Protein AF-A0A485AQR7-F1 (afdb_monomer_lite)

Sequence (92 aa):
MVAVCAAVESDIAELDDADRDEFMAELGLEEPGLNRVIRAGYELLNLQTYFTAGVKEVRAWTIPVGATAPQAAGKIHTDFEKRLYPRPDHRL

Organism: Raoultella planticola (NCBI:txid575)

Structure (mmCIF, N/CA/C/O backbone):
data_AF-A0A485AQR7-F1
#
_entry.id   AF-A0A485AQR7-F1
#
loop_
_atom_site.group_PDB
_atom_site.id
_atom_site.type_symbol
_atom_site.label_atom_id
_atom_site.label_alt_id
_atom_site.label_comp_id
_atom_site.label_asym_id
_atom_site.label_entity_id
_atom_site.label_seq_id
_atom_site.pdbx_PDB_ins_code
_atom_site.Cartn_x
_atom_site.Cartn_y
_atom_site.Cartn_z
_atom_site.occupancy
_atom_site.B_iso_or_equiv
_atom_site.auth_seq_id
_atom_site.auth_comp_id
_atom_site.auth_asym_id
_atom_site.auth_atom_id
_atom_site.pdbx_PDB_model_num
ATOM 1 N N . MET A 1 1 ? -14.835 2.760 -4.557 1.00 73.31 1 MET A N 1
ATOM 2 C CA . MET A 1 1 ? -14.950 3.683 -3.405 1.00 73.31 1 MET A CA 1
ATOM 3 C C . MET A 1 1 ? -14.443 2.936 -2.185 1.00 73.31 1 MET A C 1
ATOM 5 O O . MET A 1 1 ? -14.867 1.804 -2.000 1.00 73.31 1 MET A O 1
ATOM 9 N N . VAL A 1 2 ? -13.530 3.524 -1.410 1.00 87.69 2 VAL A N 1
ATOM 10 C CA . VAL A 1 2 ? -13.024 2.937 -0.158 1.00 87.69 2 VAL A CA 1
ATOM 11 C C . VAL A 1 2 ? -13.557 3.780 0.992 1.00 87.69 2 VAL A C 1
ATOM 13 O O . VAL A 1 2 ? -13.309 4.983 1.022 1.00 87.69 2 VAL A O 1
ATOM 16 N N . ALA A 1 3 ? -14.329 3.174 1.893 1.00 89.88 3 ALA A N 1
ATOM 17 C CA . ALA A 1 3 ? -14.835 3.853 3.081 1.00 89.88 3 ALA A CA 1
ATOM 18 C C . ALA A 1 3 ? -13.763 3.854 4.179 1.00 89.88 3 ALA A C 1
ATOM 20 O O . ALA A 1 3 ? -13.163 2.815 4.458 1.00 89.88 3 ALA A O 1
ATOM 21 N N . VAL A 1 4 ? -13.532 5.014 4.794 1.00 93.44 4 VAL A N 1
ATOM 22 C CA . VAL A 1 4 ? -12.564 5.202 5.881 1.00 93.44 4 VAL A CA 1
ATOM 23 C C . VAL A 1 4 ? -13.064 6.287 6.835 1.00 93.44 4 VAL A C 1
ATOM 25 O O . VAL A 1 4 ? -13.699 7.247 6.396 1.00 93.44 4 VAL A O 1
ATOM 28 N N . CYS A 1 5 ? -12.795 6.132 8.132 1.00 95.19 5 CYS A N 1
ATOM 29 C CA . CYS A 1 5 ? -13.124 7.123 9.154 1.00 95.19 5 CYS A CA 1
ATOM 30 C C . CYS A 1 5 ? -11.833 7.728 9.705 1.00 95.19 5 CYS A C 1
ATOM 32 O O . CYS A 1 5 ? -11.123 7.076 10.459 1.00 95.19 5 CYS A O 1
ATOM 34 N N . ALA A 1 6 ? -11.537 8.978 9.348 1.00 94.44 6 ALA A N 1
ATOM 35 C CA . ALA A 1 6 ? -10.265 9.610 9.699 1.00 94.44 6 ALA A CA 1
ATOM 36 C C . ALA A 1 6 ? -9.997 9.669 11.214 1.00 94.44 6 ALA A C 1
ATOM 38 O O . ALA A 1 6 ? -8.852 9.517 11.619 1.00 94.44 6 ALA A O 1
ATOM 39 N N . ALA A 1 7 ? -11.036 9.861 12.036 1.00 96.00 7 ALA A N 1
ATOM 40 C CA . ALA A 1 7 ? -10.892 9.870 13.492 1.00 96.00 7 ALA A CA 1
ATOM 41 C C . ALA A 1 7 ? -10.444 8.498 14.019 1.00 96.00 7 ALA A C 1
ATOM 43 O O . ALA A 1 7 ? -9.426 8.411 14.691 1.00 96.00 7 ALA A O 1
ATOM 44 N N . VAL A 1 8 ? -11.131 7.428 13.601 1.00 95.06 8 VAL A N 1
ATOM 45 C CA . VAL A 1 8 ? -10.794 6.051 14.002 1.00 95.06 8 VAL A CA 1
ATOM 46 C C . VAL A 1 8 ? -9.380 5.669 13.555 1.00 95.06 8 VAL A C 1
ATOM 48 O O . VAL A 1 8 ? -8.644 5.065 14.324 1.00 95.06 8 VAL A O 1
ATOM 51 N N . GLU A 1 9 ? -8.963 6.039 12.339 1.00 96.38 9 GLU A N 1
ATOM 52 C CA . GLU A 1 9 ? -7.590 5.761 11.881 1.00 96.38 9 GLU A CA 1
ATOM 53 C C . GLU A 1 9 ? -6.527 6.530 12.678 1.00 96.38 9 GLU A C 1
ATOM 55 O O . GLU A 1 9 ? -5.418 6.029 12.847 1.00 96.38 9 GLU A O 1
ATOM 60 N N . SER A 1 10 ? -6.846 7.742 13.145 1.00 96.38 10 SER A N 1
ATOM 61 C CA . SER A 1 10 ? -5.944 8.529 13.991 1.00 96.38 10 SER A CA 1
ATOM 62 C C . SER A 1 10 ? -5.757 7.864 15.349 1.00 96.38 10 SER A C 1
ATOM 64 O O . SER A 1 10 ? -4.622 7.720 15.787 1.00 96.38 10 SER A O 1
ATOM 66 N N . ASP A 1 11 ? -6.849 7.403 15.964 1.00 95.81 11 ASP A N 1
ATOM 67 C CA . ASP A 1 11 ? -6.801 6.693 17.243 1.00 95.81 11 ASP A CA 1
ATOM 68 C C . ASP A 1 11 ? -5.969 5.404 17.109 1.00 95.81 11 ASP A C 1
ATOM 70 O O . ASP A 1 11 ? -5.019 5.191 17.856 1.00 95.81 11 ASP A O 1
ATOM 74 N N . ILE A 1 12 ? -6.240 4.590 16.078 1.00 95.81 12 ILE A N 1
ATOM 75 C CA . ILE A 1 12 ? -5.488 3.356 15.770 1.00 95.81 12 ILE A CA 1
ATOM 76 C C . ILE A 1 12 ? -3.981 3.619 15.600 1.00 95.81 12 ILE A C 1
ATOM 78 O O . ILE A 1 12 ? -3.173 2.755 15.939 1.00 95.81 12 ILE A O 1
ATOM 82 N N . ALA A 1 13 ? -3.588 4.774 15.054 1.00 95.50 13 ALA A N 1
ATOM 83 C CA . ALA A 1 13 ? -2.188 5.108 14.786 1.00 95.50 13 ALA A CA 1
ATOM 84 C C . ALA A 1 13 ? -1.390 5.527 16.034 1.00 95.50 13 ALA A C 1
ATOM 86 O O . ALA A 1 13 ? -0.158 5.520 15.987 1.00 95.50 13 ALA A O 1
ATOM 87 N N . GLU A 1 14 ? -2.069 5.913 17.115 1.00 96.69 14 GLU A N 1
ATOM 88 C CA . GLU A 1 14 ? -1.445 6.354 18.370 1.00 96.69 14 GLU A CA 1
ATOM 89 C C . GLU A 1 14 ? -1.348 5.236 19.419 1.00 96.69 14 GLU A C 1
ATOM 91 O O . GLU A 1 14 ? -0.561 5.353 20.361 1.00 96.69 14 GLU A O 1
ATOM 96 N N . LEU A 1 15 ? -2.116 4.155 19.250 1.00 96.88 15 LEU A N 1
ATOM 97 C CA . LEU A 1 15 ? -2.105 2.989 20.133 1.00 96.88 15 LEU A CA 1
ATOM 98 C C . LEU A 1 15 ? -0.866 2.112 19.912 1.00 96.88 15 LEU A C 1
ATOM 100 O O . LEU A 1 15 ? -0.320 2.024 18.807 1.00 96.88 15 LEU A O 1
ATOM 104 N N . ASP A 1 16 ? -0.439 1.424 20.973 1.00 97.06 16 ASP A N 1
ATOM 105 C CA . ASP A 1 16 ? 0.535 0.345 20.839 1.00 97.06 16 ASP A CA 1
ATOM 106 C C . ASP A 1 16 ? -0.090 -0.903 20.196 1.00 97.06 16 ASP A C 1
ATOM 108 O O . ASP A 1 16 ? -1.297 -0.974 19.971 1.00 97.06 16 ASP A O 1
ATOM 112 N N . ASP A 1 17 ? 0.736 -1.891 19.849 1.00 94.06 17 ASP A N 1
ATOM 113 C CA . ASP A 1 17 ? 0.266 -3.066 19.112 1.00 94.06 17 ASP A CA 1
ATOM 114 C C . ASP A 1 17 ? -0.827 -3.853 19.855 1.00 94.06 17 ASP A C 1
ATOM 116 O O . ASP A 1 17 ? -1.737 -4.363 19.205 1.00 94.06 17 ASP A O 1
ATOM 120 N N . ALA A 1 18 ? -0.756 -3.954 21.186 1.00 95.81 18 ALA A N 1
ATOM 121 C CA . ALA A 1 18 ? -1.715 -4.735 21.962 1.00 95.81 18 ALA A CA 1
ATOM 122 C C .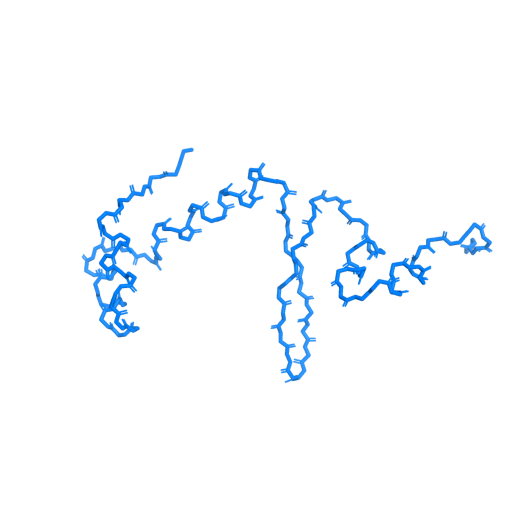 ALA A 1 18 ? -3.058 -4.003 22.067 1.00 95.81 18 ALA A C 1
ATOM 124 O O . ALA A 1 18 ? -4.101 -4.587 21.762 1.00 95.81 18 ALA A O 1
ATOM 125 N N . ASP A 1 19 ? -3.015 -2.717 22.416 1.00 96.50 19 ASP A N 1
ATOM 126 C CA . ASP A 1 19 ? -4.208 -1.884 22.555 1.00 96.50 19 ASP A CA 1
ATOM 127 C C . ASP A 1 19 ? -4.897 -1.669 21.200 1.00 96.50 19 ASP A C 1
ATOM 129 O O . ASP A 1 19 ? -6.125 -1.683 21.099 1.00 96.50 19 ASP A O 1
ATOM 133 N N . ARG A 1 20 ? -4.112 -1.515 20.126 1.00 95.94 20 ARG A N 1
ATOM 134 C CA . ARG A 1 20 ? -4.628 -1.402 18.758 1.00 95.94 20 ARG A CA 1
ATOM 135 C C . ARG A 1 20 ? -5.423 -2.641 18.364 1.00 95.94 20 ARG A C 1
ATOM 137 O O . ARG A 1 20 ? -6.499 -2.515 17.780 1.00 95.94 20 ARG A O 1
ATOM 144 N N . ASP A 1 21 ? -4.883 -3.826 18.632 1.00 95.06 21 ASP A N 1
ATOM 145 C CA . ASP A 1 21 ? -5.505 -5.085 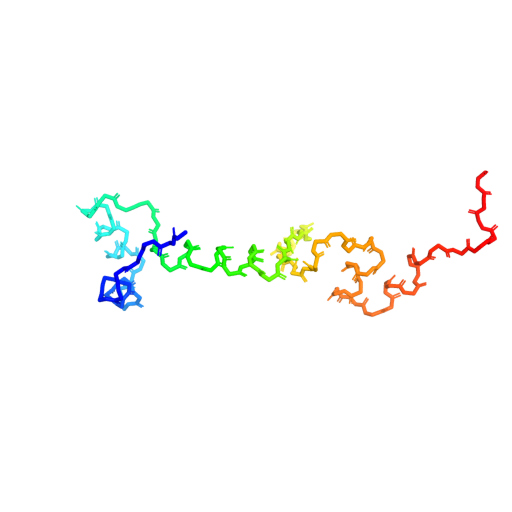18.228 1.00 95.06 21 ASP A CA 1
ATOM 146 C C . ASP A 1 21 ? -6.805 -5.340 19.018 1.00 95.06 21 ASP A C 1
ATOM 148 O O . ASP A 1 21 ? -7.800 -5.771 18.429 1.00 95.06 21 ASP A O 1
ATOM 152 N N . GLU A 1 22 ? -6.843 -4.995 20.311 1.00 96.50 22 GLU A N 1
ATOM 153 C CA . GLU A 1 22 ? -8.068 -5.031 21.124 1.00 96.50 22 GLU A CA 1
ATOM 154 C C . GLU A 1 22 ? -9.120 -4.034 20.611 1.00 96.50 22 GLU A C 1
ATOM 156 O O . GLU A 1 22 ? -10.256 -4.422 20.331 1.00 96.50 22 GLU A O 1
ATOM 161 N N . PHE A 1 23 ? -8.731 -2.778 20.380 1.00 95.88 23 PHE A N 1
ATOM 162 C CA . PHE A 1 23 ? -9.620 -1.732 19.868 1.00 95.88 23 PHE A CA 1
ATOM 163 C C . PHE A 1 23 ? -10.225 -2.089 18.501 1.00 95.88 23 PHE A C 1
ATOM 165 O O . PHE A 1 23 ? -11.425 -1.915 18.265 1.00 95.88 23 PHE A O 1
ATOM 172 N N . MET A 1 24 ? -9.417 -2.635 17.586 1.00 95.56 24 MET A N 1
ATOM 173 C CA . MET A 1 24 ? -9.909 -3.114 16.293 1.00 95.56 24 MET A CA 1
ATOM 174 C C . MET A 1 24 ? -10.889 -4.281 16.459 1.00 95.56 24 MET A C 1
ATOM 176 O O . MET A 1 24 ? -11.922 -4.298 15.784 1.00 95.56 24 MET A O 1
ATOM 180 N N . ALA A 1 25 ? -10.620 -5.218 17.373 1.00 95.75 25 ALA A N 1
ATOM 181 C CA . ALA A 1 25 ? -11.507 -6.347 17.637 1.00 95.75 25 ALA A CA 1
ATOM 182 C C . ALA A 1 25 ? -12.869 -5.903 18.199 1.00 95.75 25 ALA A C 1
ATOM 184 O O . ALA A 1 25 ? -13.901 -6.413 17.754 1.00 95.75 25 ALA A O 1
ATOM 185 N N . GLU A 1 26 ? -12.899 -4.921 19.106 1.00 95.75 26 GLU A N 1
ATOM 186 C CA . GLU A 1 26 ?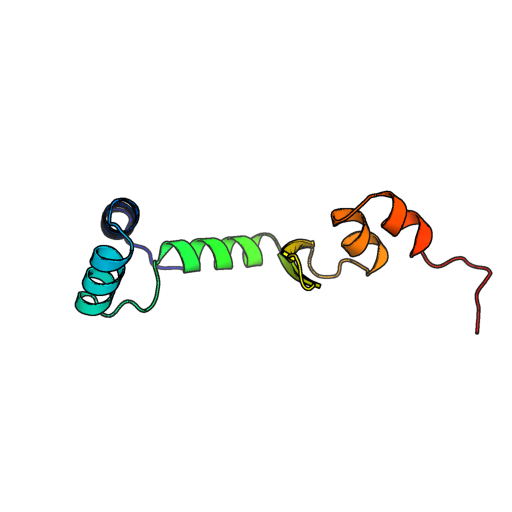 -14.144 -4.344 19.638 1.00 95.75 26 GLU A CA 1
ATOM 187 C C . GLU A 1 26 ? -15.005 -3.692 18.547 1.00 95.75 26 GLU A C 1
ATOM 189 O O . GLU A 1 26 ? -16.235 -3.800 18.561 1.00 95.75 26 GLU A O 1
ATOM 194 N N . LEU A 1 27 ? -14.364 -3.052 17.565 1.00 93.88 27 LEU A N 1
ATOM 195 C CA . LEU A 1 27 ? -15.027 -2.440 16.412 1.00 93.88 27 LEU A CA 1
ATOM 196 C C . LEU A 1 27 ? -15.347 -3.437 15.283 1.00 93.88 27 LEU A C 1
ATOM 198 O O . LEU A 1 27 ? -15.977 -3.054 14.292 1.00 93.88 27 LEU A O 1
ATOM 202 N N . GLY A 1 28 ? -14.930 -4.702 15.405 1.00 94.75 28 GLY A N 1
ATOM 203 C CA . GLY A 1 28 ? -15.098 -5.727 14.372 1.00 94.75 28 GLY A CA 1
ATOM 204 C C . GLY A 1 28 ? -14.252 -5.482 13.117 1.00 94.75 28 GLY A C 1
ATOM 205 O O . GLY A 1 28 ? -14.659 -5.850 12.013 1.00 94.75 28 GLY A O 1
ATOM 206 N N . LEU A 1 29 ? -13.104 -4.820 13.267 1.00 93.50 29 LEU A N 1
ATOM 207 C CA . LEU A 1 29 ? -12.154 -4.533 12.197 1.00 93.50 29 LEU A CA 1
ATOM 208 C C . LEU A 1 29 ? -11.049 -5.594 12.171 1.00 93.50 29 LEU A C 1
ATOM 210 O O . LEU A 1 29 ? -10.395 -5.854 13.173 1.00 93.50 29 LEU A O 1
ATOM 214 N N . GLU A 1 30 ? -10.806 -6.176 10.999 1.00 92.56 30 GLU A N 1
ATOM 215 C CA . GLU A 1 30 ? -9.682 -7.104 10.785 1.00 92.56 30 GLU A CA 1
ATOM 216 C C . GLU A 1 30 ? -8.376 -6.369 10.444 1.00 92.56 30 GLU A C 1
ATOM 218 O O . GLU A 1 30 ? -7.286 -6.923 10.560 1.00 92.56 30 GLU A O 1
ATOM 223 N N . GLU A 1 31 ? -8.481 -5.121 9.985 1.00 93.56 31 GLU A N 1
ATOM 224 C CA . GLU A 1 31 ? -7.350 -4.274 9.622 1.00 93.56 31 GLU A CA 1
ATOM 225 C C . GLU A 1 31 ? -7.730 -2.782 9.677 1.00 93.56 31 GLU A C 1
ATOM 227 O O . GLU A 1 31 ? -8.909 -2.441 9.502 1.00 93.56 31 GLU A O 1
ATOM 232 N N . PRO A 1 32 ? -6.742 -1.877 9.805 1.00 95.31 32 PRO A N 1
ATOM 233 C CA . PRO A 1 32 ? -6.956 -0.443 9.640 1.00 95.31 32 PRO A CA 1
ATOM 234 C C . PRO A 1 32 ? -7.556 -0.109 8.269 1.00 95.31 32 PRO A C 1
ATOM 236 O O . PRO A 1 32 ? -7.128 -0.624 7.227 1.00 95.31 32 PRO A O 1
ATOM 239 N N . GLY A 1 33 ? -8.521 0.808 8.222 1.00 93.94 33 GLY A N 1
ATOM 240 C CA . GLY A 1 33 ? -9.111 1.264 6.968 1.00 93.94 33 GLY A CA 1
ATOM 241 C C . GLY A 1 33 ? -8.089 1.942 6.057 1.00 93.94 33 GLY A C 1
ATOM 242 O O . GLY A 1 33 ? -8.197 1.828 4.831 1.00 93.94 33 GLY A O 1
ATOM 243 N N . LEU A 1 34 ? -7.052 2.555 6.631 1.00 95.06 34 LEU A N 1
ATOM 244 C CA . LEU A 1 34 ? -5.943 3.138 5.887 1.00 95.06 34 LEU A CA 1
ATOM 245 C C . LEU A 1 34 ? -5.207 2.098 5.021 1.00 95.06 34 LEU A C 1
ATOM 247 O O . LEU A 1 34 ? -4.821 2.417 3.896 1.00 95.06 34 LEU A O 1
ATOM 251 N N . ASN A 1 35 ? -5.115 0.832 5.448 1.00 95.50 35 ASN A N 1
ATOM 252 C CA . ASN A 1 35 ? -4.517 -0.241 4.640 1.00 95.50 35 ASN A CA 1
ATOM 253 C C . ASN A 1 35 ? -5.303 -0.502 3.348 1.00 95.50 35 ASN A C 1
ATOM 255 O O . ASN A 1 35 ? -4.719 -0.797 2.298 1.00 95.50 35 ASN A O 1
ATOM 259 N N . ARG A 1 36 ? -6.634 -0.369 3.392 1.00 94.94 36 ARG A N 1
ATOM 260 C CA . ARG A 1 36 ? -7.493 -0.475 2.201 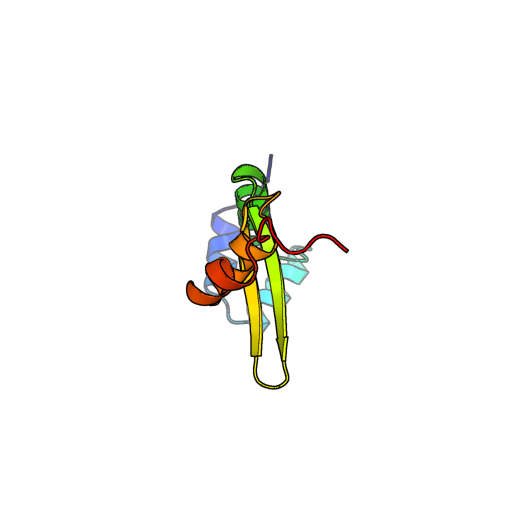1.00 94.94 36 ARG A CA 1
ATOM 261 C C . ARG A 1 36 ? -7.290 0.714 1.268 1.00 94.94 36 ARG A C 1
ATOM 263 O O . ARG A 1 36 ? -7.248 0.533 0.053 1.00 94.94 36 ARG A O 1
ATOM 270 N N . VAL A 1 37 ? -7.115 1.916 1.823 1.00 96.19 37 VAL A N 1
ATOM 271 C CA . VAL A 1 37 ? -6.812 3.128 1.043 1.00 96.19 37 VAL A CA 1
ATOM 272 C C . VAL A 1 37 ? -5.462 2.994 0.336 1.00 96.19 37 VAL A C 1
ATOM 274 O O . VAL A 1 37 ? -5.373 3.281 -0.856 1.00 96.19 37 VAL A O 1
ATOM 277 N N . ILE A 1 38 ? -4.433 2.495 1.027 1.00 96.19 38 ILE A N 1
ATOM 278 C CA . ILE A 1 38 ? -3.101 2.259 0.450 1.00 96.19 38 ILE A CA 1
ATOM 279 C C . ILE A 1 38 ? -3.181 1.277 -0.724 1.00 96.19 38 ILE A C 1
ATOM 281 O O . ILE A 1 38 ? -2.650 1.565 -1.799 1.00 96.19 38 ILE A O 1
ATOM 285 N N . ARG A 1 39 ? -3.876 0.143 -0.551 1.00 96.62 39 ARG A N 1
ATOM 286 C CA . ARG A 1 39 ? -4.047 -0.857 -1.619 1.00 96.62 39 ARG A CA 1
ATOM 287 C C . ARG A 1 39 ? -4.810 -0.300 -2.819 1.00 96.62 39 ARG A C 1
ATOM 289 O O . ARG A 1 39 ? -4.346 -0.449 -3.945 1.00 96.62 39 ARG A O 1
ATOM 296 N N . ALA A 1 40 ? -5.898 0.432 -2.589 1.00 96.50 40 ALA A N 1
ATOM 297 C CA . ALA A 1 40 ? -6.633 1.085 -3.669 1.00 96.50 40 ALA A CA 1
ATOM 298 C C . ALA A 1 40 ? -5.795 2.156 -4.391 1.00 96.50 40 ALA A C 1
ATOM 300 O O . ALA A 1 40 ? -5.910 2.312 -5.603 1.00 96.50 40 ALA A O 1
ATOM 301 N N . GLY A 1 41 ? -4.925 2.875 -3.674 1.00 97.31 41 GLY A N 1
ATOM 302 C CA . GLY A 1 41 ? -3.960 3.799 -4.274 1.00 97.31 41 GLY A CA 1
ATOM 303 C C . GLY A 1 41 ? -2.931 3.085 -5.157 1.00 97.31 41 GLY A C 1
ATOM 304 O O . GLY A 1 41 ? -2.628 3.560 -6.249 1.00 97.31 41 GLY A O 1
ATOM 305 N N . TYR A 1 42 ? -2.437 1.922 -4.723 1.00 97.56 42 TYR A N 1
ATOM 306 C CA . TYR A 1 42 ? -1.553 1.064 -5.521 1.00 97.56 42 TYR A CA 1
ATOM 307 C C . TYR A 1 42 ? -2.211 0.617 -6.827 1.00 97.56 42 TYR A C 1
ATOM 309 O O . TYR A 1 42 ? -1.615 0.751 -7.897 1.00 97.56 42 TYR A O 1
ATOM 317 N N . GLU A 1 43 ? -3.450 0.136 -6.740 1.00 96.81 43 GLU A N 1
ATOM 318 C CA . GLU A 1 43 ? -4.241 -0.267 -7.903 1.00 96.81 43 GLU A CA 1
ATOM 319 C C . GLU A 1 43 ? -4.506 0.919 -8.837 1.00 96.81 43 GLU A C 1
ATOM 321 O O . GLU A 1 43 ? -4.306 0.810 -10.046 1.00 96.81 43 GLU A O 1
ATOM 326 N N . LEU A 1 44 ? -4.879 2.078 -8.284 1.00 97.69 44 LEU A N 1
ATOM 327 C CA . LEU A 1 44 ? -5.128 3.301 -9.050 1.00 97.69 44 LEU A CA 1
ATOM 328 C C . LEU A 1 44 ? -3.887 3.768 -9.822 1.00 97.69 44 LEU A C 1
ATOM 330 O O . LEU A 1 44 ? -4.000 4.223 -10.959 1.00 97.69 44 LEU A O 1
ATOM 334 N N . LEU A 1 45 ? -2.704 3.649 -9.217 1.00 98.00 45 LEU A N 1
ATOM 335 C CA . LEU A 1 45 ? -1.425 3.981 -9.847 1.00 98.00 45 LEU A CA 1
ATOM 336 C C . LEU A 1 45 ? -0.909 2.878 -10.784 1.00 98.00 45 LEU A C 1
ATOM 338 O O . LEU A 1 45 ? 0.175 3.020 -11.352 1.00 98.00 45 LEU A O 1
ATOM 342 N N . ASN A 1 46 ? -1.675 1.797 -10.963 1.00 97.94 46 ASN A N 1
ATOM 343 C CA . ASN A 1 46 ? -1.315 0.636 -11.769 1.00 97.94 46 ASN A CA 1
ATOM 344 C C . ASN A 1 46 ? 0.044 0.038 -11.355 1.00 97.94 46 ASN A C 1
ATOM 346 O O . ASN A 1 46 ? 0.914 -0.244 -12.187 1.00 97.94 46 ASN A O 1
ATOM 350 N N . LEU A 1 47 ? 0.236 -0.115 -10.043 1.00 98.31 47 LEU A N 1
ATOM 351 C CA . LEU A 1 47 ? 1.430 -0.685 -9.427 1.00 98.31 47 LEU A CA 1
ATOM 352 C C . LEU A 1 47 ? 1.160 -2.112 -8.938 1.00 98.31 47 LEU A C 1
ATOM 354 O O . LEU A 1 47 ? 0.066 -2.443 -8.493 1.00 98.31 47 LEU A O 1
ATOM 358 N N . GLN A 1 48 ? 2.194 -2.946 -8.965 1.00 97.25 48 GLN A N 1
ATOM 359 C CA . GLN A 1 48 ? 2.212 -4.280 -8.375 1.00 97.25 48 GLN A CA 1
ATOM 360 C C . GLN A 1 48 ? 3.485 -4.485 -7.551 1.00 97.25 48 GLN A C 1
ATOM 362 O O . GLN A 1 48 ? 4.481 -3.771 -7.712 1.00 97.25 48 GLN A O 1
ATOM 367 N N . THR A 1 49 ? 3.461 -5.501 -6.696 1.00 97.81 49 THR A N 1
ATOM 368 C CA . THR A 1 49 ? 4.583 -5.860 -5.828 1.00 97.81 49 THR A CA 1
ATOM 369 C C . THR A 1 49 ? 5.129 -7.227 -6.214 1.00 97.81 49 THR A C 1
ATOM 371 O O . THR A 1 49 ? 4.365 -8.167 -6.422 1.00 97.81 49 THR A O 1
ATOM 374 N N . TYR A 1 50 ? 6.454 -7.354 -6.275 1.00 96.56 50 TYR A N 1
ATOM 375 C CA . TYR A 1 50 ? 7.133 -8.651 -6.288 1.00 96.56 50 TYR A CA 1
ATOM 376 C C . TYR A 1 50 ? 8.066 -8.768 -5.084 1.00 96.56 50 TYR A C 1
ATOM 378 O O . TYR A 1 50 ? 8.410 -7.765 -4.455 1.00 96.56 50 TYR A O 1
ATOM 386 N N . PHE A 1 51 ? 8.473 -9.993 -4.757 1.00 97.44 51 PHE A N 1
ATOM 387 C CA . PHE A 1 51 ? 9.271 -10.260 -3.567 1.00 97.44 51 PHE A CA 1
ATOM 388 C C . PHE A 1 51 ? 10.639 -10.831 -3.910 1.00 97.44 51 PHE A C 1
ATOM 390 O O . PHE A 1 51 ? 10.777 -11.693 -4.776 1.00 97.44 51 PHE A O 1
ATOM 397 N N . THR A 1 52 ? 11.644 -10.385 -3.165 1.00 96.62 52 THR A N 1
ATOM 398 C CA . THR A 1 52 ? 12.896 -11.120 -2.988 1.00 96.62 52 THR A CA 1
ATOM 399 C C . THR A 1 52 ? 12.853 -11.785 -1.623 1.00 96.62 52 THR A C 1
ATOM 401 O O . THR A 1 52 ? 12.561 -11.110 -0.637 1.00 96.62 52 THR A O 1
ATOM 404 N N . ALA A 1 53 ? 13.142 -13.082 -1.555 1.00 96.50 53 ALA A N 1
ATOM 405 C CA . ALA A 1 53 ? 13.163 -13.837 -0.308 1.00 96.50 53 ALA A CA 1
ATOM 406 C C . ALA A 1 53 ? 14.505 -14.558 -0.154 1.00 96.50 53 ALA A C 1
ATOM 408 O O . ALA A 1 53 ? 14.925 -15.305 -1.037 1.00 96.50 53 ALA A O 1
ATOM 409 N N . GLY A 1 54 ? 15.174 -14.334 0.972 1.00 93.88 54 GLY A N 1
ATOM 410 C CA . GLY A 1 54 ? 16.405 -15.012 1.350 1.00 93.88 54 GLY A CA 1
ATOM 411 C C . GLY A 1 54 ? 16.533 -15.108 2.866 1.00 93.88 54 GLY A C 1
ATOM 412 O O . GLY A 1 54 ? 15.760 -14.515 3.608 1.00 93.88 54 GLY A O 1
ATOM 413 N N . VAL A 1 55 ? 17.545 -15.838 3.336 1.00 94.69 55 VAL A N 1
ATOM 414 C CA . VAL A 1 55 ? 17.750 -16.095 4.776 1.00 94.69 55 VAL A CA 1
ATOM 415 C C . VAL A 1 55 ? 17.894 -14.802 5.588 1.00 94.69 55 VAL A C 1
ATOM 417 O O . VAL A 1 55 ? 17.486 -14.748 6.741 1.00 94.69 55 VAL A O 1
ATOM 420 N N . LYS A 1 56 ? 18.489 -13.763 4.992 1.00 94.38 56 LYS A N 1
ATOM 421 C CA . LYS A 1 56 ? 18.743 -12.484 5.666 1.00 94.38 56 LYS A CA 1
ATOM 422 C C . LYS A 1 56 ? 17.602 -11.481 5.542 1.00 94.38 56 LYS A C 1
ATOM 424 O O . LYS A 1 56 ? 17.472 -10.625 6.405 1.00 94.38 56 LYS A O 1
ATOM 429 N N . GLU A 1 57 ? 16.841 -11.534 4.453 1.00 95.44 57 GLU A N 1
ATOM 430 C CA . GLU A 1 57 ? 15.888 -10.482 4.111 1.00 95.44 57 GLU A CA 1
ATOM 431 C C . GLU A 1 57 ? 14.768 -11.034 3.231 1.00 95.44 57 GLU A C 1
ATOM 433 O O . GLU A 1 57 ? 15.006 -11.757 2.258 1.00 95.44 57 GLU A O 1
ATOM 438 N N . VAL A 1 58 ? 13.544 -10.626 3.558 1.00 97.25 58 VAL A N 1
ATOM 439 C CA . VAL A 1 58 ? 12.397 -10.689 2.658 1.00 97.25 58 VAL A CA 1
ATOM 440 C C . VAL A 1 58 ? 11.976 -9.256 2.377 1.00 97.25 58 VAL A C 1
ATOM 442 O O . VAL A 1 58 ? 11.755 -8.485 3.308 1.00 97.25 58 VAL A O 1
ATOM 445 N N . ARG A 1 59 ? 11.878 -8.889 1.100 1.00 97.50 59 ARG A N 1
ATOM 446 C CA . ARG A 1 59 ? 11.568 -7.517 0.694 1.00 97.50 59 ARG A CA 1
ATOM 447 C C . ARG A 1 59 ? 10.548 -7.467 -0.426 1.00 97.50 59 ARG A C 1
ATOM 449 O O . ARG A 1 59 ? 10.647 -8.213 -1.397 1.00 97.50 59 ARG A O 1
ATOM 456 N N . ALA A 1 60 ? 9.607 -6.541 -0.276 1.00 97.56 60 ALA A N 1
ATOM 457 C CA . ALA A 1 60 ? 8.634 -6.137 -1.279 1.00 97.56 60 ALA A CA 1
ATOM 458 C C . ALA A 1 60 ? 9.205 -5.025 -2.174 1.00 97.56 60 ALA A C 1
ATOM 460 O O . ALA A 1 60 ? 9.743 -4.033 -1.677 1.00 97.56 60 ALA A O 1
ATOM 461 N N . TRP A 1 61 ? 9.059 -5.173 -3.489 1.00 97.56 61 TRP A N 1
ATOM 462 C CA . TRP A 1 61 ? 9.501 -4.207 -4.493 1.00 97.56 61 TRP A CA 1
ATOM 463 C C . TRP A 1 61 ? 8.334 -3.748 -5.363 1.00 97.56 61 TRP A C 1
ATOM 465 O O . TRP A 1 61 ? 7.649 -4.568 -5.974 1.00 97.56 61 TRP A O 1
ATOM 475 N N . THR A 1 62 ? 8.152 -2.434 -5.463 1.00 97.94 62 THR A N 1
ATOM 476 C CA . THR A 1 62 ? 7.089 -1.802 -6.253 1.00 97.94 62 THR A CA 1
ATOM 477 C C . THR A 1 62 ? 7.508 -1.618 -7.710 1.00 97.94 62 THR A C 1
ATOM 479 O O . THR A 1 62 ? 8.529 -0.984 -8.002 1.00 97.94 62 THR A O 1
ATOM 482 N N . ILE A 1 63 ? 6.696 -2.123 -8.638 1.00 97.69 63 ILE A N 1
ATOM 483 C CA . ILE A 1 63 ? 6.881 -1.978 -10.087 1.00 97.69 63 ILE A CA 1
ATOM 484 C C . ILE A 1 63 ? 5.552 -1.642 -10.772 1.00 97.69 63 ILE A C 1
ATOM 486 O O . ILE A 1 63 ? 4.497 -1.993 -10.249 1.00 97.69 63 ILE A O 1
ATOM 490 N N . PRO A 1 64 ? 5.566 -0.990 -11.946 1.00 97.88 64 PRO A N 1
ATOM 491 C CA . PRO A 1 64 ? 4.365 -0.866 -12.765 1.00 97.88 64 PRO A CA 1
ATOM 492 C C . PRO A 1 64 ? 3.841 -2.241 -13.192 1.00 97.88 64 PRO A C 1
ATOM 494 O O . PRO A 1 64 ? 4.628 -3.151 -13.476 1.00 97.88 64 PRO A O 1
ATOM 497 N N . VAL A 1 65 ? 2.522 -2.381 -13.292 1.00 97.75 65 VAL A N 1
ATOM 498 C CA . VAL A 1 65 ? 1.906 -3.571 -13.890 1.00 97.75 65 VAL A CA 1
ATOM 499 C C . VAL A 1 65 ? 2.374 -3.714 -15.339 1.00 97.75 65 VAL A C 1
ATOM 501 O O . VAL A 1 65 ? 2.402 -2.746 -16.100 1.00 97.75 65 VAL A O 1
ATOM 504 N N . GLY A 1 66 ? 2.772 -4.932 -15.713 1.00 96.19 66 GLY A N 1
ATOM 505 C CA . GLY A 1 66 ? 3.323 -5.235 -17.038 1.00 96.19 66 GLY A CA 1
ATOM 506 C C . GLY A 1 66 ? 4.821 -4.947 -17.198 1.00 96.19 66 GLY A C 1
ATOM 507 O O . GLY A 1 66 ? 5.355 -5.147 -18.289 1.00 96.19 66 GLY A O 1
ATOM 508 N N . ALA A 1 67 ? 5.519 -4.515 -16.141 1.00 96.25 67 ALA A N 1
ATOM 509 C CA . ALA A 1 67 ? 6.972 -4.391 -16.179 1.00 96.25 67 ALA A CA 1
ATOM 510 C C . ALA A 1 67 ? 7.637 -5.744 -16.492 1.00 96.25 67 ALA A C 1
ATOM 512 O O . ALA A 1 67 ? 7.304 -6.784 -15.922 1.00 96.25 67 ALA A O 1
ATOM 513 N N . THR A 1 68 ? 8.605 -5.717 -17.405 1.00 95.00 68 THR A N 1
ATOM 514 C CA . THR A 1 68 ? 9.380 -6.898 -17.800 1.00 95.00 68 THR A CA 1
ATOM 515 C C . THR A 1 68 ? 10.363 -7.311 -16.701 1.00 95.00 68 THR A C 1
ATOM 517 O O . THR A 1 68 ? 10.745 -6.503 -15.851 1.00 95.00 68 THR A O 1
ATOM 520 N N . ALA A 1 69 ? 10.839 -8.559 -16.738 1.00 93.44 69 ALA A N 1
ATOM 521 C CA . ALA A 1 69 ? 11.826 -9.047 -15.772 1.00 93.44 69 ALA A CA 1
ATOM 522 C C . ALA A 1 69 ? 13.105 -8.175 -15.678 1.00 93.44 69 ALA A C 1
ATOM 524 O O . ALA A 1 69 ? 13.526 -7.893 -14.555 1.00 93.44 69 ALA A O 1
ATOM 525 N N . PRO A 1 70 ? 13.698 -7.671 -16.785 1.00 94.19 70 PRO A N 1
ATOM 526 C CA . PRO A 1 70 ? 14.838 -6.754 -16.710 1.00 94.19 70 PRO A CA 1
ATOM 527 C C . PRO A 1 70 ? 14.511 -5.448 -15.974 1.00 94.19 70 PRO A C 1
ATOM 529 O O . PRO A 1 70 ? 15.268 -5.032 -15.098 1.00 94.19 70 PRO A O 1
ATOM 532 N N . GLN A 1 71 ? 13.363 -4.833 -16.275 1.00 93.94 71 GLN A N 1
ATOM 533 C CA . GLN A 1 71 ? 12.921 -3.589 -15.632 1.00 93.94 71 GLN A CA 1
ATOM 534 C C . GLN A 1 71 ? 12.653 -3.792 -14.136 1.00 93.94 71 GLN A C 1
ATOM 536 O O . GLN A 1 71 ? 13.024 -2.956 -13.311 1.00 93.94 71 GLN A O 1
ATOM 541 N N . ALA A 1 72 ? 12.034 -4.919 -13.771 1.00 95.00 72 ALA A N 1
ATOM 542 C CA . ALA A 1 72 ? 11.800 -5.272 -12.378 1.00 95.00 72 ALA A CA 1
ATOM 543 C C . ALA A 1 72 ? 13.122 -5.469 -11.622 1.00 95.00 72 ALA A C 1
ATOM 545 O O . ALA A 1 72 ? 13.294 -4.903 -10.541 1.00 95.00 72 ALA A O 1
ATOM 546 N N . ALA A 1 73 ? 14.082 -6.190 -12.208 1.00 93.94 73 ALA A N 1
ATOM 547 C CA . ALA A 1 73 ? 15.400 -6.412 -11.616 1.00 93.94 73 ALA A CA 1
ATOM 548 C C . ALA A 1 73 ? 16.211 -5.112 -11.464 1.00 93.94 73 ALA A C 1
ATOM 550 O O . ALA A 1 73 ? 16.953 -4.959 -10.491 1.00 93.94 73 ALA A O 1
ATOM 551 N N . GLY A 1 74 ? 16.007 -4.144 -12.365 1.00 93.81 74 GLY A N 1
ATOM 552 C CA . GLY A 1 74 ? 16.568 -2.794 -12.269 1.00 93.81 74 GLY A CA 1
ATOM 553 C C . GLY A 1 74 ? 16.218 -2.063 -10.969 1.00 93.81 74 GLY A C 1
ATOM 554 O O . GLY A 1 74 ? 17.008 -1.241 -10.505 1.00 93.81 74 GLY A O 1
ATOM 555 N N . LYS A 1 75 ? 15.083 -2.393 -10.328 1.00 95.25 75 LYS A N 1
ATOM 556 C CA . LYS A 1 75 ? 14.711 -1.839 -9.013 1.00 95.25 75 LYS A CA 1
ATOM 557 C C . LYS A 1 75 ? 15.611 -2.313 -7.876 1.00 95.25 75 LYS A C 1
ATOM 559 O O . LYS A 1 75 ? 15.804 -1.550 -6.936 1.00 95.25 75 LYS A O 1
ATOM 564 N N . ILE A 1 76 ? 16.167 -3.522 -7.970 1.00 93.62 76 ILE A N 1
ATOM 565 C CA . ILE A 1 76 ? 17.132 -4.040 -6.990 1.00 93.62 76 ILE A CA 1
ATOM 566 C C . ILE A 1 76 ? 18.495 -3.393 -7.233 1.00 93.62 76 ILE A C 1
ATOM 568 O O . ILE A 1 76 ? 19.134 -2.914 -6.299 1.00 93.62 76 ILE A O 1
ATOM 572 N N . HIS A 1 77 ? 18.941 -3.383 -8.492 1.00 92.75 77 HIS A N 1
ATOM 573 C CA . HIS A 1 77 ? 20.179 -2.735 -8.909 1.00 92.75 77 HIS A CA 1
ATOM 574 C C . HIS A 1 77 ? 20.166 -2.463 -10.419 1.00 92.75 77 HIS A C 1
ATOM 576 O O . HIS A 1 77 ? 19.824 -3.343 -11.211 1.00 92.75 77 HIS A O 1
ATOM 582 N N . THR A 1 78 ? 20.614 -1.279 -10.845 1.00 87.06 78 THR A N 1
ATOM 583 C CA . THR A 1 78 ? 20.560 -0.834 -12.255 1.00 87.06 78 THR A CA 1
ATOM 584 C C . THR A 1 78 ? 21.363 -1.720 -13.217 1.00 87.06 78 THR A C 1
ATOM 586 O O . THR A 1 78 ? 21.011 -1.854 -14.388 1.00 87.06 78 THR A O 1
ATOM 589 N N . ASP A 1 79 ? 22.418 -2.383 -12.738 1.00 89.06 79 ASP A N 1
ATOM 590 C CA . ASP A 1 79 ? 23.199 -3.327 -13.553 1.00 89.06 79 ASP A CA 1
ATOM 591 C C . ASP A 1 79 ? 22.430 -4.592 -13.955 1.00 89.06 79 ASP A C 1
ATOM 593 O O . ASP A 1 79 ? 22.746 -5.196 -14.984 1.00 89.06 79 ASP A O 1
ATOM 597 N N . PHE A 1 80 ? 21.426 -5.010 -13.179 1.00 88.69 80 PHE A N 1
ATOM 598 C CA . PHE A 1 80 ? 20.644 -6.196 -13.521 1.00 88.69 80 PHE A CA 1
ATOM 599 C C . PHE A 1 80 ? 19.778 -5.970 -14.753 1.00 88.69 80 PHE A C 1
ATOM 601 O O . PHE A 1 80 ? 19.695 -6.856 -15.603 1.00 88.69 80 PHE A O 1
ATOM 608 N N . GLU A 1 81 ? 19.228 -4.769 -14.914 1.00 87.06 81 GLU A N 1
ATOM 609 C CA . GLU A 1 81 ? 18.412 -4.422 -16.077 1.00 87.06 81 GLU A CA 1
ATOM 610 C C . GLU A 1 81 ? 19.184 -4.604 -17.390 1.00 87.06 81 GLU A C 1
ATOM 612 O O . GLU A 1 81 ? 18.692 -5.235 -18.325 1.00 87.06 81 GLU A O 1
ATOM 617 N N . LYS A 1 82 ? 20.445 -4.156 -17.437 1.00 84.25 82 LYS A N 1
ATOM 618 C CA . LYS A 1 82 ? 21.305 -4.290 -18.626 1.00 84.25 82 LYS A CA 1
ATOM 619 C C . LYS A 1 82 ? 21.645 -5.742 -18.958 1.00 84.25 82 LYS A C 1
ATOM 621 O O . LYS A 1 82 ? 21.797 -6.082 -20.127 1.00 84.25 82 LYS A O 1
ATOM 626 N N . ARG A 1 83 ? 21.823 -6.590 -17.939 1.00 81.88 83 ARG A N 1
ATOM 627 C CA . ARG A 1 83 ? 22.216 -7.999 -18.116 1.00 81.88 83 ARG A CA 1
ATOM 628 C C . ARG A 1 83 ? 21.051 -8.887 -18.536 1.00 81.88 83 ARG A C 1
ATOM 630 O O . ARG A 1 83 ? 21.269 -9.839 -19.274 1.00 81.88 83 ARG A O 1
ATOM 637 N N . LEU A 1 84 ? 19.853 -8.588 -18.044 1.00 81.81 84 LEU A N 1
ATOM 638 C CA . LEU A 1 84 ? 18.641 -9.361 -18.313 1.00 81.81 84 LEU A CA 1
ATOM 639 C C . LEU A 1 84 ? 17.943 -8.946 -19.611 1.00 81.81 84 LEU A C 1
ATOM 641 O O . LEU A 1 84 ? 17.087 -9.687 -20.092 1.00 81.81 84 LEU A O 1
ATOM 645 N N . TYR A 1 85 ? 18.287 -7.790 -20.186 1.00 76.44 85 TYR A N 1
ATOM 646 C CA . TYR A 1 85 ? 17.709 -7.362 -21.455 1.00 76.44 85 TYR A CA 1
ATOM 647 C C . TYR A 1 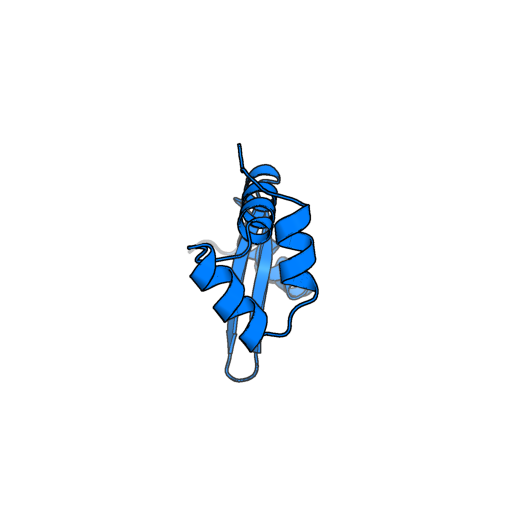85 ? 17.997 -8.397 -22.562 1.00 76.44 85 TYR A C 1
ATOM 649 O O . TYR A 1 85 ? 19.152 -8.815 -22.709 1.00 76.44 85 TYR A O 1
ATOM 657 N N . PRO A 1 86 ? 16.990 -8.811 -23.355 1.00 65.88 86 PRO A N 1
ATOM 658 C CA . PRO A 1 86 ? 17.192 -9.779 -24.424 1.00 65.88 86 PRO A CA 1
ATOM 659 C C . PRO A 1 86 ? 18.208 -9.246 -25.430 1.00 65.88 86 PRO A C 1
ATOM 661 O O . PRO A 1 86 ? 18.029 -8.159 -25.986 1.00 65.88 86 PRO A O 1
ATOM 664 N N . ARG A 1 87 ? 19.272 -10.011 -25.682 1.00 67.38 87 ARG A N 1
ATOM 665 C CA . ARG A 1 87 ? 20.187 -9.697 -26.773 1.00 67.38 87 ARG A CA 1
ATOM 66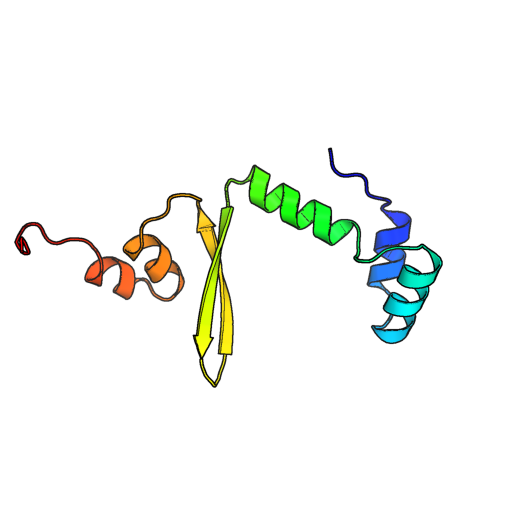6 C C . ARG A 1 87 ? 19.685 -10.327 -28.072 1.00 67.38 87 ARG A C 1
ATOM 668 O O . ARG A 1 87 ? 19.227 -11.470 -28.055 1.00 67.38 87 ARG A O 1
ATOM 675 N N . PRO A 1 88 ? 19.782 -9.612 -29.204 1.00 62.47 88 PRO A N 1
ATOM 676 C CA . PRO A 1 88 ? 19.305 -10.106 -30.494 1.00 62.47 88 PRO A CA 1
ATOM 677 C C . PRO A 1 88 ? 20.061 -11.345 -31.013 1.00 62.47 88 PRO A C 1
ATOM 679 O O . PRO A 1 88 ? 19.596 -11.970 -31.962 1.00 62.47 88 PRO A O 1
ATOM 682 N N . ASP A 1 89 ? 21.196 -11.713 -30.410 1.00 63.50 89 ASP A N 1
ATOM 683 C CA . ASP A 1 89 ? 22.070 -12.821 -30.815 1.00 63.50 89 ASP A CA 1
ATOM 684 C C . ASP A 1 89 ? 21.787 -14.155 -30.102 1.00 63.50 89 ASP A C 1
ATOM 686 O O . ASP A 1 89 ? 22.336 -15.181 -30.500 1.00 63.50 89 ASP A O 1
ATOM 690 N N . HIS A 1 90 ? 20.908 -14.184 -29.094 1.00 56.03 90 HIS A N 1
ATOM 691 C CA . HIS A 1 90 ? 20.585 -15.402 -28.351 1.00 56.03 90 HIS A CA 1
ATOM 692 C C . HIS A 1 90 ? 19.200 -15.936 -28.744 1.00 56.03 90 HIS A C 1
ATOM 694 O O . HIS A 1 90 ? 18.221 -15.814 -28.009 1.00 56.03 90 HIS A O 1
ATOM 700 N N . ARG A 1 91 ? 19.110 -16.503 -29.954 1.00 44.66 91 ARG A N 1
ATOM 701 C CA . ARG A 1 91 ? 18.011 -17.400 -30.339 1.00 44.66 91 ARG A CA 1
ATOM 702 C C . ARG A 1 91 ? 18.400 -18.828 -29.950 1.00 44.66 91 ARG A C 1
ATOM 704 O O . ARG A 1 91 ? 19.467 -19.287 -30.351 1.00 44.66 91 ARG A O 1
ATOM 711 N N . LEU A 1 92 ? 17.549 -19.470 -29.147 1.00 43.66 92 LEU A N 1
ATOM 712 C CA . LEU A 1 92 ? 17.499 -20.928 -28.997 1.00 43.66 92 LEU A CA 1
ATOM 713 C C . LEU A 1 92 ? 17.143 -21.584 -30.336 1.00 43.66 92 LEU A C 1
ATOM 715 O O . LEU A 1 92 ? 16.368 -20.955 -31.098 1.00 43.66 92 LEU A O 1
#

Radius of gyration: 19.65 Å; chains: 1; bounding box: 38×31×53 Å

Secondary structure (DSSP, 8-state):
-----HHHHHHHHHS-HHHHHHHHHHTT-SS-HHHHHHHHHHHHTTEEEEEEE-SS-EEEEEEETT--HHHHHHTT-HHHHHHHSPPTT---

InterPro domains:
  IPR012675 Beta-grasp domain superfamily [G3DSA:3.10.20.30] (47-83)
  IPR012676 TGS-like [SSF81271] (47-84)
  IPR013029 YchF, C-terminal domain [PF06071] (47-83)
  IPR027417 P-loop containing nucleoside triphosphate hydrolase [G3DSA:3.40.50.300] (2-46)
  IPR027417 P-loop containing nucleoside triphosphate hydrolase [SSF52540] (2-69)

Foldseek 3Di:
DQDADPVLLVVLVPDDPVVNVVSCVVVVHPDHSVVVVVVVVCVVQQKDWDWDDDPVDIDIDIDHPPDDPLRSVVRVPVVSNVVPPDDPPDDD

pLDDT: mean 91.51, std 10.93, range [43.66, 98.31]